Protein AF-J9F7A8-F1 (afdb_monomer_lite)

Structure (mmCIF, N/CA/C/O backbone):
data_AF-J9F7A8-F1
#
_entry.id   AF-J9F7A8-F1
#
loop_
_atom_site.group_PDB
_atom_site.id
_atom_site.type_symbol
_atom_site.label_atom_id
_atom_site.label_alt_id
_atom_site.label_comp_id
_atom_site.label_asym_id
_atom_site.label_entity_id
_atom_site.label_seq_id
_atom_site.pdbx_PDB_ins_code
_atom_site.Cartn_x
_atom_site.Cartn_y
_atom_site.Cartn_z
_atom_site.occupancy
_atom_site.B_iso_or_equiv
_atom_site.auth_seq_id
_atom_site.auth_comp_id
_atom_site.auth_asym_id
_atom_site.auth_atom_id
_atom_site.pdbx_PDB_model_num
ATOM 1 N N . MET A 1 1 ? 9.481 4.480 -15.646 1.00 68.69 1 MET A N 1
ATOM 2 C CA . MET A 1 1 ? 10.287 3.252 -15.805 1.00 68.69 1 MET A CA 1
ATOM 3 C C . MET A 1 1 ? 11.568 3.626 -16.541 1.00 68.69 1 MET A C 1
ATOM 5 O O . MET A 1 1 ? 11.513 3.867 -17.742 1.00 68.69 1 MET A O 1
ATOM 9 N N . PRO A 1 2 ? 12.678 3.845 -15.827 1.00 69.19 2 PRO A N 1
ATOM 10 C CA . PRO A 1 2 ? 13.885 4.394 -16.429 1.00 69.19 2 PRO A CA 1
ATOM 11 C C . PRO A 1 2 ? 14.904 3.300 -16.755 1.00 69.19 2 PRO A C 1
ATOM 13 O O . PRO A 1 2 ? 15.079 2.356 -15.995 1.00 69.19 2 PRO A O 1
ATOM 16 N N . ARG A 1 3 ? 15.605 3.455 -17.883 1.00 78.56 3 ARG A N 1
ATOM 17 C CA . ARG A 1 3 ? 16.725 2.580 -18.278 1.00 78.56 3 ARG A CA 1
ATOM 18 C C . ARG A 1 3 ? 18.108 3.143 -17.903 1.00 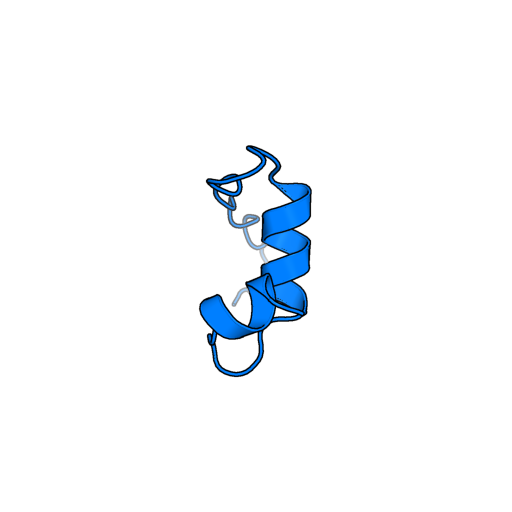78.56 3 ARG A C 1
ATOM 20 O O . ARG A 1 3 ? 19.098 2.452 -18.082 1.00 78.56 3 ARG A O 1
ATOM 27 N N . ARG A 1 4 ? 18.198 4.396 -17.426 1.00 76.62 4 ARG A N 1
ATOM 28 C CA . ARG A 1 4 ? 19.476 5.089 -17.127 1.00 76.62 4 ARG A CA 1
ATOM 29 C C . ARG A 1 4 ? 19.475 6.003 -15.885 1.00 76.62 4 ARG A C 1
ATOM 31 O O . ARG A 1 4 ? 20.519 6.551 -15.564 1.00 76.62 4 ARG A O 1
ATOM 38 N N . ARG A 1 5 ? 18.343 6.212 -15.201 1.00 81.69 5 ARG A N 1
ATOM 39 C CA . ARG A 1 5 ? 18.225 7.137 -14.050 1.00 81.69 5 ARG A CA 1
ATOM 40 C C . ARG A 1 5 ? 17.604 6.416 -12.857 1.00 81.69 5 ARG A C 1
ATOM 42 O O . ARG A 1 5 ? 16.756 5.555 -13.074 1.00 81.69 5 ARG A O 1
ATOM 49 N N . GLU A 1 6 ? 17.979 6.782 -11.634 1.00 80.31 6 GLU A N 1
ATOM 50 C CA . GLU A 1 6 ? 17.290 6.290 -10.436 1.00 80.31 6 GLU A CA 1
ATOM 51 C C . GLU A 1 6 ? 15.837 6.774 -10.409 1.00 80.31 6 GLU A C 1
ATOM 53 O O . GLU A 1 6 ? 15.526 7.916 -10.757 1.00 80.31 6 GLU A O 1
ATOM 58 N N . VAL A 1 7 ? 14.931 5.875 -10.020 1.00 83.56 7 VAL A N 1
ATOM 59 C CA . VAL A 1 7 ? 13.532 6.226 -9.773 1.00 83.56 7 VAL A CA 1
ATOM 60 C C . VAL A 1 7 ? 13.467 6.906 -8.407 1.00 83.56 7 VAL A C 1
ATOM 62 O O . VAL A 1 7 ? 13.901 6.293 -7.430 1.00 83.56 7 VAL A O 1
ATOM 65 N N . PRO A 1 8 ? 12.908 8.123 -8.298 1.00 82.69 8 PRO A N 1
ATOM 66 C CA . PRO A 1 8 ? 12.686 8.731 -6.995 1.00 82.69 8 PRO A CA 1
ATOM 67 C C . PRO A 1 8 ? 11.775 7.830 -6.156 1.00 82.69 8 PRO A C 1
ATOM 69 O O . PRO A 1 8 ? 10.749 7.335 -6.637 1.00 82.69 8 PRO A O 1
ATOM 72 N N . LYS A 1 9 ? 12.166 7.590 -4.901 1.00 81.69 9 LYS A N 1
ATOM 73 C CA . LYS A 1 9 ? 11.345 6.819 -3.963 1.00 81.69 9 LYS A CA 1
ATOM 74 C C . LYS A 1 9 ? 10.037 7.575 -3.732 1.00 81.69 9 LYS A C 1
ATOM 76 O O . LYS A 1 9 ? 10.048 8.776 -3.490 1.00 81.69 9 LYS A O 1
ATOM 81 N N . ARG A 1 10 ? 8.912 6.866 -3.826 1.00 81.94 10 ARG A N 1
ATOM 82 C CA . ARG A 1 10 ? 7.599 7.432 -3.505 1.00 81.94 10 ARG A CA 1
ATOM 83 C C . ARG A 1 10 ? 7.491 7.587 -1.993 1.00 81.94 10 ARG A C 1
ATOM 85 O O . ARG A 1 10 ? 7.741 6.626 -1.264 1.00 81.94 10 ARG A O 1
ATOM 92 N N . GLU A 1 11 ? 7.118 8.776 -1.544 1.00 80.38 11 GLU A N 1
ATOM 93 C CA . GLU A 1 11 ? 6.779 9.013 -0.145 1.00 80.38 11 GLU A CA 1
ATOM 94 C C . GLU A 1 11 ? 5.419 8.383 0.163 1.00 80.38 11 GLU A C 1
ATOM 96 O O . GLU A 1 11 ? 4.491 8.435 -0.646 1.00 80.38 11 GLU A O 1
ATOM 101 N N . VAL A 1 12 ? 5.332 7.724 1.317 1.00 82.06 12 VAL A N 1
ATOM 102 C CA . VAL A 1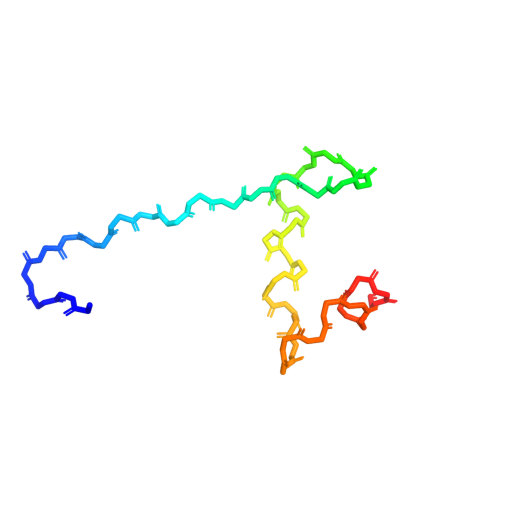 12 ? 4.125 7.035 1.779 1.00 82.06 12 VAL A CA 1
ATOM 103 C C . VAL A 1 12 ? 3.605 7.800 2.984 1.00 82.06 12 VAL A C 1
ATOM 105 O O . VAL A 1 12 ? 4.381 8.118 3.884 1.00 82.06 12 VAL A O 1
ATOM 108 N N . LEU A 1 13 ? 2.305 8.089 3.002 1.00 81.81 13 LEU A N 1
ATOM 109 C CA . LEU A 1 13 ? 1.668 8.738 4.142 1.00 81.81 13 LEU A CA 1
ATOM 110 C C . LEU A 1 13 ? 1.697 7.813 5.367 1.00 81.81 13 LEU A C 1
ATOM 112 O O . LEU A 1 13 ? 1.620 6.587 5.247 1.00 81.81 13 LEU A O 1
ATOM 116 N N . ALA A 1 14 ? 1.819 8.411 6.548 1.00 79.69 14 ALA A N 1
ATOM 117 C CA . ALA A 1 14 ? 1.744 7.687 7.807 1.00 79.69 14 ALA A CA 1
ATOM 118 C C . ALA A 1 14 ? 0.337 7.120 8.034 1.00 79.69 14 ALA A C 1
ATOM 120 O O . ALA A 1 14 ? -0.659 7.700 7.595 1.00 79.69 14 ALA A O 1
ATOM 121 N N . ASP A 1 15 ? 0.263 5.974 8.707 1.00 76.69 15 ASP A N 1
ATOM 122 C CA . ASP A 1 15 ? -1.004 5.297 8.947 1.00 76.69 15 ASP A CA 1
ATOM 123 C C . ASP A 1 15 ? -1.888 6.143 9.886 1.00 76.69 15 ASP A C 1
ATOM 125 O O . ASP A 1 15 ? -1.400 6.578 10.931 1.00 76.69 15 ASP A O 1
ATOM 129 N N . PRO A 1 16 ? -3.172 6.403 9.577 1.00 74.44 16 PRO A N 1
ATOM 130 C CA . PRO A 1 16 ? -4.010 7.307 10.372 1.00 74.44 16 PRO A CA 1
ATOM 131 C C . PRO A 1 16 ? -4.262 6.818 11.804 1.00 74.44 16 PRO A C 1
ATOM 133 O O . PRO A 1 16 ? -4.613 7.619 12.668 1.00 74.44 16 PRO A O 1
ATOM 136 N N . LYS A 1 17 ? -4.090 5.518 12.072 1.00 74.44 17 LYS A N 1
ATOM 137 C CA . LYS A 1 17 ? -4.343 4.928 13.394 1.00 74.44 17 LYS A CA 1
ATOM 138 C C . LYS A 1 17 ? -3.116 4.923 14.305 1.00 74.44 17 LYS A C 1
ATOM 140 O O . LYS A 1 17 ? -3.252 5.084 15.512 1.00 74.44 17 LYS A O 1
ATOM 145 N N . PHE A 1 18 ? -1.932 4.727 13.729 1.00 76.56 18 PHE A N 1
ATOM 146 C CA . PHE A 1 18 ? -0.688 4.543 14.484 1.00 76.56 18 PHE A CA 1
ATOM 1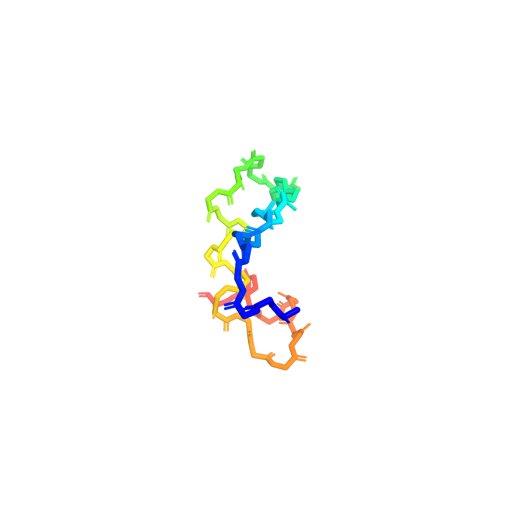47 C C . PHE A 1 18 ? 0.378 5.600 14.179 1.00 76.56 18 PHE A C 1
ATOM 149 O O . PHE A 1 18 ? 1.433 5.595 14.804 1.00 76.56 18 PHE A O 1
ATOM 156 N N . GLY A 1 19 ? 0.145 6.487 13.207 1.00 76.88 19 GLY A N 1
ATOM 157 C CA . GLY A 1 19 ? 1.074 7.550 12.815 1.00 76.88 19 GLY A CA 1
ATOM 158 C C . GLY A 1 19 ? 2.420 7.053 12.281 1.00 76.88 19 GLY A C 1
ATOM 159 O O . GLY A 1 19 ? 3.324 7.856 12.068 1.00 76.88 19 GLY A O 1
ATOM 160 N N . SER A 1 20 ? 2.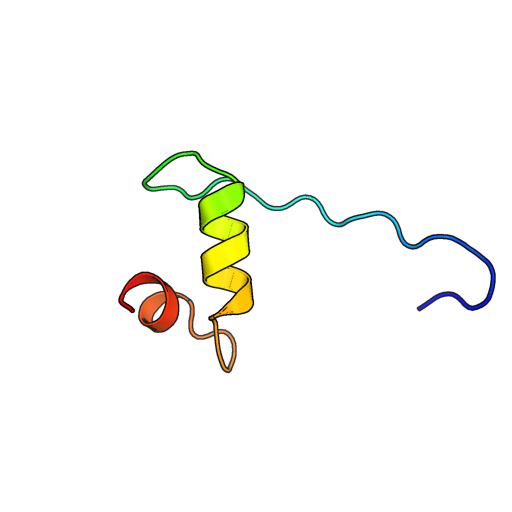574 5.745 12.056 1.00 82.69 20 SER A N 1
ATOM 161 C CA . SER A 1 20 ? 3.828 5.135 11.621 1.00 82.69 20 SER A CA 1
ATOM 162 C C . SER A 1 20 ? 3.814 4.862 10.123 1.00 82.69 20 SER A C 1
ATOM 164 O O . SER A 1 20 ? 2.877 4.273 9.586 1.00 82.69 20 SER A O 1
ATOM 166 N N . VAL A 1 21 ? 4.895 5.259 9.454 1.00 84.44 21 VAL A N 1
ATOM 167 C CA . VAL A 1 21 ? 5.135 4.990 8.028 1.00 84.44 21 VAL A CA 1
ATOM 168 C C . VAL A 1 21 ? 5.493 3.516 7.792 1.00 84.44 21 VAL A C 1
ATOM 170 O O . VAL A 1 21 ? 5.288 2.989 6.698 1.00 84.44 21 VAL A O 1
ATOM 173 N N . GLU A 1 22 ? 6.033 2.833 8.802 1.00 84.56 22 GLU A N 1
ATOM 174 C CA . GLU A 1 22 ? 6.424 1.422 8.699 1.00 84.56 22 GLU A CA 1
ATOM 175 C C . GLU A 1 22 ? 5.201 0.511 8.599 1.00 84.56 22 GLU A C 1
ATOM 177 O O . GLU A 1 22 ? 5.176 -0.394 7.765 1.00 84.56 22 GLU A O 1
ATOM 182 N N . ILE A 1 23 ? 4.152 0.816 9.367 1.00 83.38 23 ILE A N 1
ATOM 183 C CA . ILE A 1 23 ? 2.885 0.078 9.336 1.00 83.38 23 ILE A CA 1
ATOM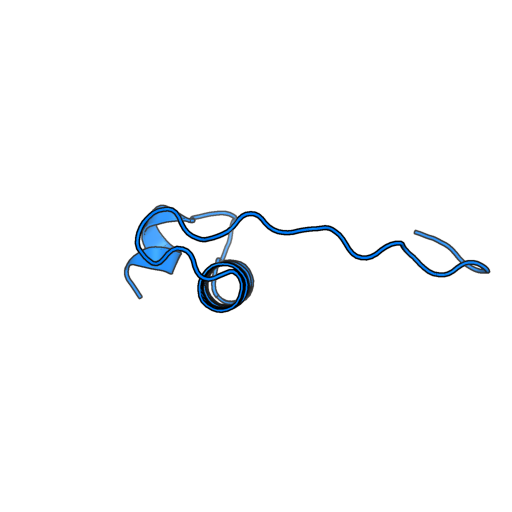 184 C C . ILE A 1 23 ? 2.202 0.272 7.982 1.00 83.38 23 ILE A C 1
ATOM 186 O O . ILE A 1 23 ? 1.822 -0.715 7.354 1.00 83.38 23 ILE A O 1
ATOM 190 N N . THR A 1 24 ? 2.156 1.501 7.454 1.00 86.50 24 THR A N 1
ATOM 191 C CA . THR A 1 24 ? 1.584 1.735 6.120 1.00 86.50 24 THR A CA 1
ATOM 192 C C . THR A 1 24 ? 2.322 0.944 5.040 1.00 86.50 24 THR A C 1
ATOM 194 O O . THR A 1 24 ? 1.706 0.410 4.119 1.00 86.50 24 THR A O 1
ATOM 197 N N . LYS A 1 25 ? 3.657 0.850 5.128 1.00 87.00 25 LYS A N 1
ATOM 198 C CA . LYS A 1 25 ? 4.458 0.046 4.191 1.00 87.00 25 LYS A CA 1
ATOM 199 C C . LYS A 1 25 ? 4.137 -1.440 4.316 1.00 87.00 25 LYS A C 1
ATOM 201 O O . LYS A 1 25 ? 3.985 -2.091 3.288 1.00 87.00 25 LYS A O 1
ATOM 206 N N . PHE A 1 26 ? 4.004 -1.954 5.535 1.00 86.31 26 PHE A N 1
ATOM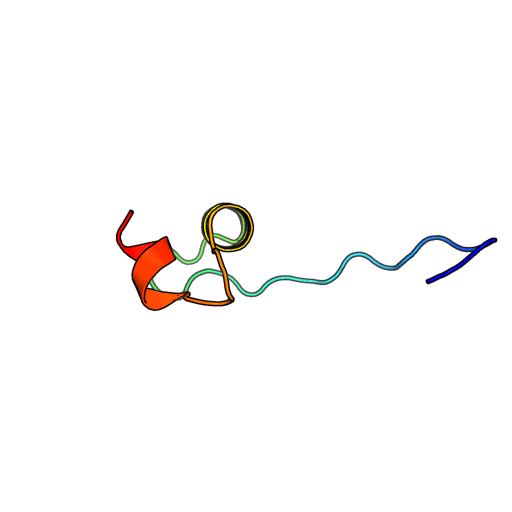 207 C CA . PHE A 1 26 ? 3.655 -3.351 5.788 1.00 86.31 26 PHE A CA 1
ATOM 208 C C . PHE A 1 26 ? 2.273 -3.707 5.221 1.00 86.31 26 PHE A C 1
ATOM 210 O O . PHE A 1 26 ? 2.151 -4.650 4.438 1.00 86.31 26 PHE A O 1
ATOM 217 N N . VAL A 1 27 ? 1.259 -2.885 5.511 1.00 86.38 27 VAL A N 1
ATOM 218 C CA . VAL A 1 27 ? -0.105 -3.054 4.985 1.00 86.38 27 VAL A CA 1
ATOM 219 C C . VAL A 1 27 ? -0.112 -2.992 3.456 1.00 86.38 27 VAL A C 1
ATOM 221 O O . VAL A 1 27 ? -0.714 -3.845 2.810 1.00 86.38 27 VAL A O 1
ATOM 224 N N . ASN A 1 28 ? 0.608 -2.040 2.851 1.00 87.94 28 ASN A N 1
ATOM 225 C CA . ASN A 1 28 ? 0.691 -1.917 1.391 1.00 87.94 28 ASN A CA 1
ATOM 226 C C . ASN A 1 28 ? 1.376 -3.114 0.710 1.00 87.94 28 ASN A C 1
ATOM 228 O O . ASN A 1 28 ? 1.094 -3.369 -0.458 1.00 87.94 28 ASN A O 1
ATOM 232 N N . VAL A 1 29 ? 2.273 -3.825 1.402 1.00 87.31 29 VAL A N 1
ATOM 233 C CA . VAL A 1 29 ? 2.933 -5.032 0.875 1.00 87.31 29 VAL A CA 1
ATOM 234 C C . VAL A 1 29 ? 2.016 -6.255 0.959 1.00 87.31 29 VAL A C 1
ATOM 236 O O . VAL A 1 29 ? 2.018 -7.070 0.041 1.00 87.31 29 VAL A O 1
ATOM 239 N N . ILE A 1 30 ? 1.220 -6.378 2.025 1.00 87.69 30 ILE A N 1
ATOM 240 C CA . ILE A 1 30 ? 0.262 -7.487 2.205 1.00 87.69 30 ILE A CA 1
ATOM 241 C C . ILE A 1 30 ? -1.013 -7.287 1.375 1.00 87.69 30 ILE A C 1
ATOM 243 O O . ILE A 1 30 ? -1.703 -8.249 1.039 1.00 87.69 30 ILE A O 1
ATOM 247 N N . MET A 1 31 ? -1.338 -6.043 1.024 1.00 89.94 31 MET A N 1
ATOM 248 C CA . MET A 1 31 ? -2.546 -5.702 0.286 1.00 89.94 31 MET A CA 1
ATOM 249 C C . MET A 1 31 ? -2.605 -6.373 -1.094 1.00 89.94 31 MET A C 1
ATOM 251 O O . MET A 1 31 ? -1.861 -6.032 -2.010 1.00 89.94 31 MET A O 1
ATOM 255 N N . LEU A 1 32 ? -3.584 -7.264 -1.262 1.00 87.81 32 LEU A N 1
ATOM 256 C CA . LEU A 1 32 ? -3.939 -7.882 -2.540 1.00 87.81 32 LEU A CA 1
ATOM 257 C C . LEU A 1 32 ? -5.107 -7.125 -3.191 1.00 87.81 32 LEU A C 1
ATOM 259 O O . LEU A 1 32 ? -6.043 -6.694 -2.515 1.00 87.81 32 LEU A O 1
ATOM 263 N N . ASP A 1 33 ? -5.046 -6.941 -4.510 1.00 85.94 33 ASP A N 1
ATOM 264 C CA . ASP A 1 33 ? -6.061 -6.260 -5.337 1.00 85.94 33 ASP A CA 1
ATOM 265 C C . ASP A 1 33 ? -6.419 -4.817 -4.920 1.00 85.94 33 ASP A C 1
ATOM 267 O O . ASP A 1 33 ? -7.494 -4.320 -5.251 1.00 85.94 33 ASP A O 1
ATOM 271 N N . GLY A 1 34 ? -5.564 -4.131 -4.155 1.00 84.69 34 GLY A N 1
ATOM 272 C CA . GLY A 1 34 ? -5.871 -2.788 -3.639 1.00 84.69 34 GLY A CA 1
ATOM 273 C C . GLY A 1 34 ? -6.907 -2.768 -2.505 1.00 84.69 34 GLY A C 1
ATOM 274 O O . GLY A 1 34 ? -7.434 -1.707 -2.160 1.00 84.69 34 GLY A O 1
ATOM 275 N N . LYS A 1 35 ? -7.211 -3.922 -1.898 1.00 87.44 35 LYS A N 1
ATOM 276 C CA . LYS A 1 35 ? -8.198 -4.049 -0.814 1.00 87.44 35 LYS A CA 1
ATOM 277 C C . LYS A 1 35 ? -7.611 -3.639 0.542 1.00 87.44 35 LYS A C 1
ATOM 279 O O . LYS A 1 35 ? -7.348 -4.484 1.398 1.00 87.44 35 LYS A O 1
ATOM 284 N N . LYS A 1 36 ? -7.463 -2.330 0.771 1.00 81.75 36 LYS A N 1
ATOM 285 C CA . LYS A 1 36 ? -6.873 -1.779 2.009 1.00 81.75 36 LYS A CA 1
ATOM 286 C C . LYS A 1 36 ? -7.627 -2.193 3.279 1.00 81.75 36 LYS A C 1
ATOM 288 O O . LYS A 1 36 ? -7.006 -2.604 4.246 1.00 81.75 36 LYS A O 1
ATOM 293 N N . ALA A 1 37 ? -8.962 -2.187 3.243 1.00 82.19 37 ALA A N 1
ATOM 294 C CA . ALA A 1 37 ? -9.794 -2.569 4.390 1.00 82.19 37 ALA A CA 1
ATOM 295 C C . ALA A 1 37 ? -9.624 -4.040 4.814 1.00 82.19 37 ALA A C 1
ATOM 297 O O . ALA A 1 37 ? -9.815 -4.374 5.980 1.00 82.19 37 ALA A O 1
ATOM 298 N N . VAL A 1 38 ? -9.283 -4.925 3.870 1.00 84.38 38 VAL A N 1
ATOM 299 C CA . VAL A 1 38 ? -8.987 -6.332 4.174 1.00 84.38 38 VAL A CA 1
ATOM 300 C C . VAL A 1 38 ? -7.562 -6.453 4.707 1.00 84.38 38 VAL A C 1
ATOM 302 O O . VAL A 1 38 ? -7.353 -7.110 5.717 1.00 84.38 38 VAL A O 1
ATOM 305 N N . ALA A 1 39 ? -6.605 -5.770 4.077 1.00 84.38 39 ALA A N 1
ATOM 306 C CA . ALA A 1 39 ? -5.199 -5.797 4.473 1.00 84.38 39 ALA A CA 1
ATOM 307 C C . ALA A 1 39 ? -4.934 -5.196 5.866 1.00 84.38 39 ALA A C 1
ATOM 309 O O . ALA A 1 39 ? -4.042 -5.662 6.555 1.00 84.38 39 ALA A O 1
ATOM 310 N N . GLU A 1 40 ? -5.713 -4.200 6.301 1.00 82.44 40 GLU A N 1
ATOM 311 C CA . GLU A 1 40 ? -5.632 -3.632 7.660 1.00 82.44 40 GLU A CA 1
ATOM 312 C C . GLU A 1 40 ? -6.204 -4.557 8.749 1.00 82.44 40 GLU A C 1
ATOM 314 O O . GLU A 1 40 ? -6.006 -4.307 9.939 1.00 82.44 40 GLU A O 1
ATOM 319 N N . ARG A 1 41 ? -6.970 -5.582 8.358 1.00 79.50 41 ARG A N 1
ATOM 320 C CA . ARG A 1 41 ? -7.676 -6.488 9.275 1.00 79.50 41 ARG A CA 1
ATOM 321 C C . ARG A 1 41 ? -6.990 -7.850 9.428 1.00 79.50 41 ARG A C 1
ATOM 323 O O . ARG A 1 41 ? -7.398 -8.613 10.302 1.00 79.50 41 ARG A O 1
ATOM 330 N N . ILE A 1 42 ? -6.018 -8.150 8.568 1.00 75.06 42 ILE A N 1
ATOM 331 C CA . ILE A 1 42 ? -5.150 -9.336 8.641 1.00 75.06 42 ILE A CA 1
ATOM 332 C C . ILE A 1 42 ? -4.024 -9.047 9.631 1.00 75.06 42 ILE A C 1
ATOM 334 O O . ILE A 1 42 ? -3.771 -9.929 10.477 1.00 75.06 42 ILE A O 1
#

Radius of gyration: 13.05 Å; chains: 1; bounding box: 29×18×33 Å

InterPro domains:
  IPR023798 Small ribosomal subunit protein uS7 domain [PF00177] (2-42)
  IPR036823 Small ribosomal subunit protein uS7 domain superfamily [G3DSA:1.10.455.10] (1-42)
  IPR036823 Small ribosomal subunit protein uS7 domain superfamily [SSF47973] (3-42)

Organism: NCBI:txid749906

Secondary structure (DSSP, 8-state):
--SSSPPPPPP-PPPTTT--HHHHHHHHHH-STT-HHHHTT-

Foldseek 3Di:
DDPPDDDPDDDDAADPPPRHPVVSVQLVVQDDPNCSVVSVVD

pLDDT: mean 81.85, std 4.89, range [68.69, 89.94]

Sequence (42 aa):
MPRRREVPKREVLADPKFGSVEITKFVNVIMLDGKKAVAERI